Protein AF-A0A849DCX1-F1 (afdb_monomer_lite)

Structure (mmCIF, N/CA/C/O backbone):
data_AF-A0A849DCX1-F1
#
_entry.id   AF-A0A849DCX1-F1
#
loop_
_atom_site.group_PDB
_atom_site.id
_atom_site.type_symbol
_atom_site.label_atom_id
_atom_site.label_alt_id
_atom_site.label_comp_id
_atom_site.label_asym_id
_atom_site.label_entity_id
_atom_site.label_seq_id
_atom_site.pdbx_PDB_ins_code
_atom_site.Cartn_x
_atom_site.Cartn_y
_atom_site.Cartn_z
_atom_site.occupancy
_atom_site.B_iso_or_equiv
_atom_site.auth_seq_id
_atom_site.auth_comp_id
_atom_site.auth_asym_id
_atom_site.auth_atom_id
_atom_site.pdbx_PDB_model_num
ATOM 1 N N . MET A 1 1 ? 46.529 -12.031 -102.725 1.00 42.50 1 MET A N 1
ATOM 2 C CA . MET A 1 1 ? 47.794 -12.751 -103.000 1.00 42.50 1 MET A CA 1
ATOM 3 C C . MET A 1 1 ? 48.813 -11.755 -103.519 1.00 42.50 1 MET A C 1
ATOM 5 O O . MET A 1 1 ? 48.452 -10.955 -104.366 1.00 42.50 1 MET A O 1
ATOM 9 N N . GLY A 1 2 ? 50.055 -11.850 -103.032 1.00 35.75 2 GLY A N 1
ATOM 10 C CA . GLY A 1 2 ? 51.204 -11.058 -103.485 1.00 35.75 2 GLY A CA 1
ATOM 11 C C . GLY A 1 2 ? 51.490 -9.825 -102.624 1.00 35.75 2 GLY A C 1
ATOM 12 O O . GLY A 1 2 ? 50.627 -8.975 -102.525 1.00 35.75 2 GLY A O 1
ATOM 13 N N . LYS A 1 3 ? 52.656 -9.588 -102.022 1.00 42.09 3 LYS A N 1
ATOM 14 C CA . LYS A 1 3 ? 53.828 -10.370 -101.594 1.00 42.09 3 LYS A CA 1
ATOM 15 C C . LYS A 1 3 ? 54.777 -9.307 -100.981 1.00 42.09 3 LYS A C 1
ATOM 17 O O . LYS A 1 3 ? 54.761 -8.167 -101.425 1.00 42.09 3 LYS A O 1
ATOM 22 N N . ILE A 1 4 ? 55.646 -9.719 -100.055 1.00 47.00 4 ILE A N 1
ATOM 23 C CA . ILE A 1 4 ? 56.911 -9.041 -99.684 1.00 47.00 4 ILE A CA 1
ATOM 24 C C . ILE A 1 4 ? 56.818 -8.010 -98.543 1.00 47.00 4 ILE A C 1
ATOM 26 O O . ILE A 1 4 ? 57.024 -6.811 -98.673 1.00 47.00 4 ILE A O 1
ATOM 30 N N . THR A 1 5 ? 56.633 -8.568 -97.352 1.00 44.62 5 THR A N 1
ATOM 31 C CA . THR A 1 5 ? 57.413 -8.244 -96.153 1.00 44.62 5 THR A CA 1
ATOM 32 C C . THR A 1 5 ? 58.921 -8.189 -96.450 1.00 44.62 5 THR A C 1
ATOM 34 O O . THR A 1 5 ? 59.492 -9.217 -96.820 1.00 44.62 5 THR A O 1
ATOM 37 N N . LYS A 1 6 ? 59.549 -7.020 -96.267 1.00 45.22 6 LYS A N 1
ATOM 38 C CA . LYS A 1 6 ? 60.941 -6.769 -95.815 1.00 45.22 6 LYS A CA 1
ATOM 39 C C . LYS A 1 6 ? 61.380 -5.397 -96.324 1.00 45.22 6 LYS A C 1
ATOM 41 O O . LYS A 1 6 ? 61.813 -5.309 -97.459 1.00 45.22 6 LYS A O 1
ATOM 46 N N . LEU A 1 7 ? 61.299 -4.370 -95.480 1.00 40.62 7 LEU A N 1
ATOM 47 C CA . LEU A 1 7 ? 62.106 -3.141 -95.563 1.00 40.62 7 LEU A CA 1
ATOM 48 C C . LEU A 1 7 ? 62.035 -2.413 -94.201 1.00 40.62 7 LEU A C 1
ATOM 50 O O . LEU A 1 7 ? 61.656 -1.255 -94.101 1.00 40.62 7 LEU A O 1
ATOM 54 N N . ILE A 1 8 ? 62.350 -3.131 -93.117 1.00 46.28 8 ILE A N 1
ATOM 55 C CA . ILE A 1 8 ? 62.624 -2.530 -91.802 1.00 46.28 8 ILE A CA 1
ATOM 56 C C . ILE A 1 8 ? 64.071 -2.871 -91.478 1.00 46.28 8 ILE A C 1
ATOM 58 O O . ILE A 1 8 ? 64.377 -3.913 -90.899 1.00 46.28 8 ILE A O 1
ATOM 62 N N . SER A 1 9 ? 64.984 -2.039 -91.965 1.00 40.31 9 SER A N 1
ATOM 63 C CA . SER A 1 9 ? 66.385 -2.014 -91.548 1.00 40.31 9 SER A CA 1
ATOM 64 C C . SER A 1 9 ? 66.979 -0.661 -91.939 1.00 40.31 9 SER A C 1
ATOM 66 O O . SER A 1 9 ? 66.819 -0.263 -93.086 1.00 40.31 9 SER A O 1
ATOM 68 N N . ILE A 1 10 ? 67.736 -0.058 -91.014 1.00 42.84 10 ILE A N 1
ATOM 69 C CA . ILE A 1 10 ? 68.665 1.087 -91.165 1.00 42.84 10 ILE A CA 1
ATOM 70 C C . ILE A 1 10 ? 68.151 2.419 -90.586 1.00 42.84 10 ILE A C 1
ATOM 72 O O . ILE A 1 10 ? 67.610 3.264 -91.288 1.00 42.84 10 ILE A O 1
ATOM 76 N N . SER A 1 11 ? 68.348 2.563 -89.269 1.00 39.09 11 SER A N 1
ATOM 77 C CA . SER A 1 11 ? 69.019 3.690 -88.579 1.00 39.09 11 SER A CA 1
ATOM 78 C C . SER A 1 11 ? 68.909 3.412 -87.070 1.00 39.09 11 SER A C 1
ATOM 80 O O . SER A 1 11 ? 67.979 3.844 -86.404 1.00 39.09 11 SER A O 1
ATOM 82 N N . LEU A 1 12 ? 69.613 2.415 -86.528 1.00 37.78 12 LEU A N 1
ATOM 83 C CA . LEU A 1 12 ? 70.974 2.533 -85.985 1.00 37.78 12 LEU A CA 1
ATOM 84 C C . LEU A 1 12 ? 71.245 3.883 -85.291 1.00 37.78 12 LEU A C 1
ATOM 86 O O . LEU A 1 12 ? 71.619 4.854 -85.934 1.00 37.78 12 LEU A O 1
ATOM 90 N N . VAL A 1 13 ? 71.032 3.877 -83.971 1.00 48.91 13 VAL A N 1
ATOM 91 C CA . VAL A 1 13 ? 71.993 4.287 -82.929 1.00 48.91 13 VAL A CA 1
ATOM 92 C C . VAL A 1 13 ? 72.820 5.537 -83.240 1.00 48.91 13 VAL A C 1
ATOM 94 O O . VAL A 1 13 ? 73.796 5.454 -83.970 1.00 48.91 13 VAL A O 1
ATOM 97 N N . ILE A 1 14 ? 72.428 6.643 -82.601 1.00 47.88 14 ILE A N 1
ATOM 98 C CA . ILE A 1 14 ? 73.184 7.795 -82.058 1.00 47.88 14 ILE A CA 1
ATOM 99 C C . ILE A 1 14 ? 72.037 8.707 -81.577 1.00 47.88 14 ILE A C 1
ATOM 101 O O . ILE A 1 14 ? 71.302 9.237 -82.396 1.00 47.88 14 ILE A O 1
ATOM 105 N N . VAL A 1 15 ? 71.622 8.708 -80.307 1.00 46.06 15 VAL A N 1
ATOM 106 C CA . VAL A 1 15 ? 72.240 9.442 -79.195 1.00 46.06 15 VAL A CA 1
ATOM 107 C C . VAL A 1 15 ? 71.865 8.735 -77.878 1.00 46.06 15 VAL A C 1
ATOM 109 O O . VAL A 1 15 ? 70.791 8.947 -77.327 1.00 46.06 15 VAL A O 1
ATOM 112 N N . ILE A 1 16 ? 72.763 7.888 -77.364 1.00 52.06 16 ILE A N 1
ATOM 113 C CA . ILE A 1 16 ? 72.796 7.430 -75.955 1.00 52.06 16 ILE A CA 1
ATOM 114 C C . ILE A 1 16 ? 73.970 8.159 -75.271 1.00 52.06 16 ILE A C 1
ATOM 116 O O . ILE A 1 16 ? 74.847 7.578 -74.643 1.00 52.06 16 ILE A O 1
ATOM 120 N N . SER A 1 17 ? 74.068 9.474 -75.472 1.00 46.53 17 SER A N 1
ATOM 121 C CA . SER A 1 17 ? 75.116 10.313 -74.864 1.00 46.53 17 SER A CA 1
ATOM 122 C C . SER A 1 17 ? 74.589 11.701 -74.512 1.00 46.53 17 SER A C 1
ATOM 124 O O . SER A 1 17 ? 75.203 12.718 -74.809 1.00 46.53 17 SER A O 1
ATOM 126 N N . SER A 1 18 ? 73.436 11.723 -73.849 1.00 40.91 18 SER A N 1
ATOM 127 C CA . SER A 1 18 ? 72.975 12.854 -73.040 1.00 40.91 18 SER A CA 1
ATOM 128 C C . SER A 1 18 ? 72.537 12.351 -71.663 1.00 40.91 18 SER A C 1
ATOM 130 O O . SER A 1 18 ? 71.448 12.639 -71.181 1.00 40.91 18 SER A O 1
ATOM 132 N N . SER A 1 19 ? 73.386 11.538 -71.040 1.00 49.25 19 SER A N 1
ATOM 133 C CA . SER A 1 19 ? 73.346 11.230 -69.615 1.00 49.25 19 SER A CA 1
ATOM 134 C C . SER A 1 19 ? 74.148 12.291 -68.862 1.00 49.25 19 SER A C 1
ATOM 136 O O . SER A 1 19 ? 75.309 12.065 -68.535 1.00 49.25 19 SER A O 1
ATOM 138 N N . SER A 1 20 ? 73.531 13.454 -68.621 1.00 51.84 20 SER A N 1
ATOM 139 C CA . SER A 1 20 ? 73.960 14.412 -67.581 1.00 51.84 20 SER A CA 1
ATOM 140 C C . SER A 1 20 ? 73.043 15.638 -67.428 1.00 51.84 20 SER A C 1
ATOM 142 O O . SER A 1 20 ? 73.530 16.720 -67.128 1.00 51.84 20 SER A O 1
ATOM 144 N N . VAL A 1 21 ? 71.719 15.513 -67.577 1.00 50.28 21 VAL A N 1
ATOM 145 C CA . VAL A 1 21 ? 70.765 16.527 -67.077 1.00 50.28 21 VAL A CA 1
ATOM 146 C C . VAL A 1 21 ? 69.479 15.801 -66.659 1.00 50.28 21 VAL A C 1
ATOM 148 O O . VAL A 1 21 ? 69.012 14.956 -67.412 1.00 50.28 21 VAL A O 1
ATOM 151 N N . TYR A 1 22 ? 68.946 16.126 -65.474 1.00 47.50 22 TYR A N 1
ATOM 152 C CA . TYR A 1 22 ? 67.787 15.523 -64.776 1.00 47.50 22 TYR A CA 1
ATOM 153 C C . TYR A 1 22 ? 68.062 14.259 -63.940 1.00 47.50 22 TYR A C 1
ATOM 155 O O . TYR A 1 22 ? 67.531 13.190 -64.200 1.00 47.50 22 TYR A O 1
ATOM 163 N N . ALA A 1 23 ? 68.867 14.390 -62.881 1.00 48.47 23 ALA A N 1
ATOM 164 C CA . ALA A 1 23 ? 68.912 13.412 -61.779 1.00 48.47 23 ALA A CA 1
ATOM 165 C C . ALA A 1 23 ? 68.496 14.010 -60.415 1.00 48.47 23 ALA A C 1
ATOM 167 O O . ALA A 1 23 ? 68.349 13.274 -59.445 1.00 48.47 23 ALA A O 1
ATOM 168 N N . ALA A 1 24 ? 68.306 15.333 -60.325 1.00 50.34 24 ALA A N 1
ATOM 169 C CA . ALA A 1 24 ? 67.996 16.021 -59.068 1.00 50.34 24 ALA A CA 1
ATOM 170 C C . ALA A 1 24 ? 66.483 16.199 -58.809 1.00 50.34 24 ALA A C 1
ATOM 172 O O . ALA A 1 24 ? 66.078 16.162 -57.655 1.00 50.34 24 ALA A O 1
ATOM 173 N N . ASP A 1 25 ? 65.659 16.331 -59.856 1.00 55.19 25 ASP A N 1
ATOM 174 C CA . ASP A 1 25 ? 64.206 16.593 -59.752 1.00 55.19 25 ASP A CA 1
ATOM 175 C C . ASP A 1 25 ? 63.384 15.296 -59.548 1.00 55.19 25 ASP A C 1
ATOM 177 O O . ASP A 1 25 ? 62.479 15.223 -58.717 1.00 55.19 25 ASP A O 1
ATOM 181 N N . ASP A 1 26 ? 63.788 14.203 -60.208 1.00 61.38 26 ASP A N 1
ATOM 182 C CA . ASP A 1 26 ? 63.139 12.887 -60.089 1.00 61.38 26 ASP A CA 1
ATOM 183 C C . ASP A 1 26 ? 63.252 12.290 -58.678 1.00 61.38 26 ASP A C 1
ATOM 185 O O . ASP A 1 26 ? 62.332 11.623 -58.211 1.00 61.38 26 ASP A O 1
ATOM 189 N N . SER A 1 27 ? 64.355 12.524 -57.961 1.00 71.06 27 SER A N 1
ATOM 190 C CA . SER A 1 27 ? 64.544 11.957 -56.618 1.00 71.06 27 SER A CA 1
ATOM 191 C C . SER A 1 27 ? 63.581 12.562 -55.593 1.00 71.06 27 SER A C 1
ATOM 193 O O . SER A 1 27 ? 63.078 11.846 -54.726 1.00 71.06 27 SER A O 1
ATOM 195 N N . GLU A 1 28 ? 63.328 13.869 -55.670 1.00 75.75 28 GLU A N 1
ATOM 196 C CA . GLU A 1 28 ? 62.408 14.568 -54.767 1.00 75.75 28 GLU A CA 1
ATOM 197 C C . GLU A 1 28 ? 60.950 14.211 -55.100 1.00 75.75 28 GLU A C 1
ATOM 199 O O . GLU A 1 28 ? 60.162 13.883 -54.206 1.00 75.75 28 GLU A O 1
ATOM 204 N N . MET A 1 29 ? 60.615 14.131 -56.393 1.00 75.94 29 MET A N 1
ATOM 205 C CA . MET A 1 29 ? 59.311 13.655 -56.858 1.00 75.94 29 MET A CA 1
ATOM 206 C C . MET A 1 29 ? 59.047 12.198 -56.440 1.00 75.94 29 MET A C 1
ATOM 208 O O . MET A 1 29 ? 57.987 11.907 -55.881 1.00 75.94 29 MET A O 1
ATOM 212 N N . ILE A 1 30 ? 60.009 11.286 -56.613 1.00 81.44 30 ILE A N 1
ATOM 213 C CA . ILE A 1 30 ? 59.894 9.883 -56.180 1.00 81.44 30 ILE A CA 1
ATOM 214 C C . ILE A 1 30 ? 59.701 9.789 -54.661 1.00 81.44 30 ILE A C 1
ATOM 216 O O . ILE A 1 30 ? 58.824 9.049 -54.207 1.00 81.44 30 ILE A O 1
ATOM 220 N N . GLN A 1 31 ? 60.444 10.563 -53.861 1.00 82.88 31 GLN A N 1
ATOM 221 C CA . GLN A 1 31 ? 60.240 10.605 -52.408 1.00 82.88 31 GLN A CA 1
ATOM 222 C C . GLN A 1 31 ? 58.845 11.115 -52.027 1.00 82.88 31 GLN A C 1
ATOM 224 O O . GLN A 1 31 ? 58.209 10.541 -51.141 1.00 82.88 31 GLN A O 1
ATOM 229 N N . SER A 1 32 ? 58.336 12.144 -52.709 1.00 82.69 32 SER A N 1
ATOM 230 C CA . SER A 1 32 ? 56.988 12.670 -52.461 1.00 82.69 32 SER A CA 1
ATOM 231 C C . SER A 1 32 ? 55.892 11.645 -52.784 1.00 82.69 32 SER A C 1
ATOM 233 O O . SER A 1 32 ? 54.951 11.490 -52.008 1.00 82.69 32 SER A O 1
ATOM 235 N N . ILE A 1 33 ? 56.052 10.868 -53.862 1.00 85.56 33 ILE A N 1
ATOM 236 C CA . ILE A 1 33 ? 55.134 9.785 -54.243 1.00 85.56 33 ILE A CA 1
ATOM 237 C C . ILE A 1 33 ? 55.198 8.639 -53.229 1.00 85.56 33 ILE A C 1
ATOM 239 O O . ILE A 1 33 ? 54.160 8.107 -52.836 1.00 85.56 33 ILE A O 1
ATOM 243 N N . MET A 1 34 ? 56.397 8.264 -52.769 1.00 84.94 34 MET A N 1
ATOM 244 C CA . MET A 1 34 ? 56.555 7.243 -51.728 1.00 84.94 34 MET A CA 1
ATOM 245 C C . MET A 1 34 ? 55.908 7.677 -50.410 1.00 84.94 34 MET A C 1
ATOM 247 O O . MET A 1 34 ? 55.228 6.870 -49.778 1.00 84.94 34 MET A O 1
ATOM 251 N N . LYS A 1 35 ? 56.066 8.949 -50.029 1.00 91.19 35 LYS A N 1
ATOM 252 C CA . LYS A 1 35 ? 55.417 9.521 -48.848 1.00 91.19 35 LYS A CA 1
ATOM 253 C C . LYS A 1 35 ? 53.899 9.541 -48.995 1.00 91.19 35 LYS A C 1
ATOM 255 O O . LYS A 1 35 ? 53.214 9.038 -48.118 1.00 91.19 35 LYS A O 1
ATOM 260 N N . LEU A 1 36 ? 53.375 10.015 -50.126 1.00 89.31 36 LEU A N 1
ATOM 261 C CA . LEU A 1 36 ? 51.934 10.033 -50.380 1.00 89.31 36 LEU A CA 1
ATOM 262 C C . LEU A 1 36 ? 51.343 8.616 -50.366 1.00 89.31 36 LEU A C 1
ATOM 264 O O . LEU A 1 36 ? 50.260 8.409 -49.835 1.00 89.31 36 LEU A O 1
ATOM 268 N N . ARG A 1 37 ? 52.063 7.618 -50.895 1.00 90.56 37 ARG A N 1
ATOM 269 C CA . ARG A 1 37 ? 51.644 6.212 -50.824 1.00 90.56 37 ARG A CA 1
ATOM 270 C C . ARG A 1 37 ? 51.625 5.692 -49.388 1.00 90.56 37 ARG A C 1
ATOM 272 O O . ARG A 1 37 ? 50.681 5.002 -49.025 1.00 90.56 37 ARG A O 1
ATOM 279 N N . ALA A 1 38 ? 52.636 6.023 -48.586 1.00 92.31 38 ALA A N 1
ATOM 280 C CA . ALA A 1 38 ? 52.672 5.663 -47.170 1.00 92.31 38 ALA A CA 1
ATOM 281 C C . ALA A 1 38 ? 51.544 6.347 -46.375 1.00 92.31 38 ALA A C 1
ATOM 283 O O . ALA A 1 38 ? 50.893 5.698 -45.559 1.00 92.31 38 ALA A O 1
ATOM 284 N N . ASP A 1 39 ? 51.262 7.620 -46.659 1.00 92.00 39 ASP A N 1
ATOM 285 C CA . ASP A 1 39 ? 50.172 8.379 -46.040 1.00 92.00 39 ASP A CA 1
ATOM 286 C C . ASP A 1 39 ? 48.803 7.797 -46.426 1.00 92.00 39 ASP A C 1
ATOM 288 O O . ASP A 1 39 ? 47.935 7.636 -45.571 1.00 92.00 39 ASP A O 1
ATOM 292 N N . VAL A 1 40 ? 48.618 7.413 -47.693 1.00 94.12 40 VAL A N 1
ATOM 293 C CA . VAL A 1 40 ? 47.402 6.745 -48.178 1.00 94.12 40 VAL A CA 1
ATOM 294 C C . VAL A 1 40 ? 47.224 5.370 -47.531 1.00 94.12 40 VAL A C 1
ATOM 296 O O . VAL A 1 40 ? 46.125 5.061 -47.080 1.00 94.12 40 VAL A O 1
ATOM 299 N N . GLU A 1 41 ? 48.280 4.563 -47.430 1.00 91.88 41 GLU A N 1
ATOM 300 C CA . GLU A 1 41 ? 48.231 3.257 -46.756 1.00 91.88 41 GLU A CA 1
ATOM 301 C C . GLU A 1 41 ? 47.875 3.410 -45.267 1.00 91.88 41 GLU A C 1
ATOM 303 O O . GLU A 1 41 ? 47.022 2.695 -44.743 1.00 91.88 41 GLU A O 1
ATOM 308 N N . SER A 1 42 ? 48.468 4.402 -44.597 1.00 94.06 42 SER A N 1
ATOM 309 C CA . SER A 1 42 ? 48.149 4.749 -43.208 1.00 94.06 42 SER A CA 1
ATOM 310 C C . SER A 1 42 ? 46.690 5.184 -43.049 1.00 94.06 42 SER A C 1
ATOM 312 O O . SER A 1 42 ? 46.004 4.724 -42.136 1.00 94.06 42 SER A O 1
ATOM 314 N N . LEU A 1 43 ? 46.184 6.022 -43.959 1.00 93.50 43 LEU A N 1
ATOM 315 C CA . LEU A 1 43 ? 44.781 6.439 -43.984 1.00 93.50 43 LEU A CA 1
ATOM 316 C C . LEU A 1 43 ? 43.837 5.250 -44.204 1.00 93.50 43 LEU A C 1
ATOM 318 O O . LEU A 1 43 ? 42.820 5.162 -43.522 1.00 93.50 43 LEU A O 1
ATOM 322 N N . TYR A 1 44 ? 44.168 4.316 -45.100 1.00 93.62 44 TYR A N 1
ATOM 323 C CA . TYR A 1 44 ? 43.373 3.100 -45.299 1.00 93.62 44 TYR A CA 1
ATOM 324 C C . TYR A 1 44 ? 43.343 2.220 -44.049 1.00 93.62 44 TYR A C 1
ATOM 326 O O . TYR A 1 44 ? 42.267 1.766 -43.664 1.00 93.62 44 TYR A O 1
ATOM 334 N N . SER A 1 45 ? 44.486 2.044 -43.381 1.00 95.06 45 SER A N 1
ATOM 335 C CA . SER A 1 45 ? 44.567 1.311 -42.113 1.00 95.06 45 SER A CA 1
ATOM 336 C C . SER A 1 45 ? 43.690 1.955 -41.031 1.00 95.06 45 SER A C 1
ATOM 338 O O . SER A 1 45 ? 42.883 1.282 -40.394 1.00 95.06 45 SER A O 1
ATOM 340 N N . GLN A 1 46 ? 43.758 3.283 -40.885 1.00 94.00 46 GLN A N 1
ATOM 341 C CA . GLN A 1 46 ? 42.921 4.027 -39.935 1.00 94.00 46 GLN A CA 1
ATOM 342 C C . GLN A 1 46 ? 41.428 3.939 -40.268 1.00 94.00 46 GLN A C 1
ATOM 344 O O . GLN A 1 46 ? 40.592 3.893 -39.367 1.00 94.00 46 GLN A O 1
ATOM 349 N N . ILE A 1 47 ? 41.060 3.939 -41.552 1.00 94.69 47 ILE A N 1
ATOM 350 C CA . ILE A 1 47 ? 39.665 3.762 -41.973 1.00 94.69 47 ILE A CA 1
ATOM 351 C C . ILE A 1 47 ? 39.166 2.370 -41.582 1.00 94.69 47 ILE A C 1
ATOM 353 O O . ILE A 1 47 ? 38.047 2.258 -41.079 1.00 94.69 47 ILE A O 1
ATOM 357 N N . ASP A 1 48 ? 39.972 1.330 -41.792 1.00 94.94 48 ASP A N 1
ATOM 358 C CA . ASP A 1 48 ? 39.588 -0.043 -41.462 1.00 94.94 48 ASP A CA 1
ATOM 359 C C . ASP A 1 48 ? 39.461 -0.242 -39.944 1.00 94.94 48 ASP A C 1
ATOM 361 O O . ASP A 1 48 ? 38.436 -0.731 -39.467 1.00 94.94 48 ASP A O 1
ATOM 365 N N . GLU A 1 49 ? 40.414 0.282 -39.167 1.00 96.06 49 GLU A N 1
ATOM 366 C CA . GLU A 1 49 ? 40.357 0.272 -37.702 1.00 96.06 49 GLU A CA 1
ATOM 367 C C . GLU A 1 49 ? 39.122 1.019 -37.172 1.00 96.06 49 GLU A C 1
ATOM 369 O O . GLU A 1 49 ? 38.378 0.506 -36.332 1.00 96.06 49 GLU A O 1
ATOM 374 N N . ASN A 1 50 ? 38.836 2.215 -37.695 1.00 96.25 50 ASN A N 1
ATOM 375 C CA . ASN A 1 50 ? 37.649 2.975 -37.304 1.00 96.25 50 ASN A CA 1
ATOM 376 C C . ASN A 1 50 ? 36.354 2.250 -37.677 1.00 96.25 50 ASN A C 1
ATOM 378 O O . ASN A 1 50 ? 35.400 2.244 -36.898 1.00 96.25 50 ASN A O 1
ATOM 382 N N . LYS A 1 51 ? 36.308 1.611 -38.847 1.00 96.31 51 LYS A N 1
ATOM 383 C CA . LYS A 1 51 ? 35.155 0.823 -39.287 1.00 96.31 51 LYS A CA 1
ATOM 384 C C . LYS A 1 51 ? 34.896 -0.356 -38.351 1.00 96.31 51 LYS A C 1
ATOM 386 O O . LYS A 1 51 ? 33.743 -0.582 -37.973 1.00 96.31 51 LYS A O 1
ATOM 391 N N . ASP A 1 52 ? 35.938 -1.067 -37.937 1.00 96.00 52 ASP A N 1
ATOM 392 C CA . ASP A 1 52 ? 35.824 -2.169 -36.982 1.00 96.00 52 ASP A CA 1
ATOM 393 C C . ASP A 1 52 ? 35.437 -1.686 -35.579 1.00 96.00 52 ASP A C 1
ATOM 395 O O . ASP A 1 52 ? 34.583 -2.299 -34.920 1.00 96.00 52 ASP A O 1
ATOM 399 N N . ASN A 1 53 ? 35.955 -0.532 -35.154 1.00 96.62 53 ASN A N 1
ATOM 400 C CA . ASN A 1 53 ? 35.551 0.124 -33.913 1.00 96.62 53 ASN A CA 1
ATOM 401 C C . ASN A 1 53 ? 34.064 0.508 -33.933 1.00 96.62 53 ASN A C 1
ATOM 403 O O . ASN A 1 53 ? 33.331 0.169 -33.000 1.00 96.62 53 ASN A O 1
ATOM 407 N N . TYR A 1 54 ? 33.575 1.141 -35.004 1.00 96.88 54 TYR A N 1
ATOM 408 C CA . TYR A 1 54 ? 32.157 1.490 -35.143 1.00 96.88 54 TYR A CA 1
ATOM 409 C C . TYR A 1 54 ? 31.258 0.259 -35.204 1.00 96.88 54 TYR A C 1
ATOM 411 O O . TYR A 1 54 ? 30.205 0.232 -34.567 1.00 96.88 54 TYR A O 1
ATOM 419 N N . LYS A 1 55 ? 31.672 -0.793 -35.915 1.00 96.94 55 LYS A N 1
ATOM 420 C CA . LYS A 1 55 ? 30.936 -2.061 -35.963 1.00 96.94 55 LYS A CA 1
ATOM 421 C C . LYS A 1 55 ? 30.814 -2.688 -34.573 1.00 96.94 55 LYS A C 1
ATOM 423 O O . LYS A 1 55 ? 29.742 -3.175 -34.207 1.00 96.94 55 LYS A O 1
ATOM 428 N N . SER A 1 56 ? 31.886 -2.639 -33.786 1.00 96.75 56 SER A N 1
ATOM 429 C CA . SER A 1 56 ? 31.908 -3.140 -32.408 1.00 96.75 56 SER A CA 1
ATOM 430 C C . SER A 1 56 ? 31.013 -2.311 -31.483 1.00 96.75 56 SER A C 1
ATOM 432 O O . SER A 1 56 ? 30.220 -2.878 -30.727 1.00 96.75 56 SER A O 1
ATOM 434 N N . GLN A 1 57 ? 31.060 -0.980 -31.592 1.00 97.25 57 GLN A N 1
ATOM 435 C CA . GLN A 1 57 ? 30.175 -0.076 -30.849 1.00 97.25 57 GLN A CA 1
ATOM 436 C C . GLN A 1 57 ? 28.705 -0.303 -31.206 1.00 97.25 57 GLN A C 1
ATOM 438 O O . GLN A 1 57 ? 27.872 -0.448 -30.316 1.00 97.25 57 GLN A O 1
ATOM 443 N N . MET A 1 58 ? 28.380 -0.421 -32.494 1.00 96.69 58 MET A N 1
ATOM 444 C CA . MET A 1 58 ? 27.008 -0.650 -32.946 1.00 96.69 58 MET A CA 1
ATOM 445 C C . MET A 1 58 ? 26.456 -1.987 -32.442 1.00 96.69 58 MET A C 1
ATOM 447 O O . MET A 1 58 ? 25.307 -2.052 -32.011 1.00 96.69 58 MET A O 1
ATOM 451 N N . LYS A 1 59 ? 27.283 -3.040 -32.406 1.00 97.50 59 LYS A N 1
ATOM 452 C CA . LYS A 1 59 ? 26.910 -4.319 -31.785 1.00 97.50 59 LYS A CA 1
ATOM 453 C C . LYS A 1 59 ? 26.636 -4.165 -30.285 1.00 97.50 59 LYS A C 1
ATOM 455 O O . LYS A 1 59 ? 25.668 -4.734 -29.790 1.00 97.50 59 LYS A O 1
ATOM 460 N N . SER A 1 60 ? 27.459 -3.394 -29.572 1.00 97.69 60 SER A N 1
ATOM 461 C CA . SER A 1 60 ? 27.247 -3.101 -28.149 1.00 97.69 60 SER A CA 1
ATOM 462 C C . SER A 1 60 ? 25.940 -2.340 -27.911 1.00 97.69 60 SER A C 1
ATOM 464 O O . SER A 1 60 ? 25.150 -2.737 -27.057 1.00 97.69 60 SER A O 1
ATOM 466 N N . TYR A 1 61 ? 25.657 -1.300 -28.702 1.00 97.94 61 TYR A N 1
ATOM 467 C CA . TYR A 1 61 ? 24.404 -0.553 -28.594 1.00 97.94 61 TYR A CA 1
ATOM 468 C C . TYR A 1 61 ? 23.183 -1.410 -28.916 1.00 97.94 61 TYR A C 1
ATOM 470 O O . TYR A 1 61 ? 22.196 -1.334 -28.196 1.00 97.94 61 TYR A O 1
ATOM 478 N N . ALA A 1 62 ? 23.251 -2.275 -29.931 1.00 97.31 62 ALA A N 1
ATOM 479 C CA . ALA A 1 62 ? 22.160 -3.198 -30.241 1.00 97.31 62 ALA A CA 1
ATOM 480 C C . ALA A 1 62 ? 21.851 -4.147 -29.067 1.00 97.31 62 ALA A C 1
ATOM 482 O O . ALA A 1 62 ? 20.685 -4.387 -28.757 1.00 97.31 62 ALA A O 1
ATOM 483 N N . LEU A 1 63 ? 22.885 -4.642 -28.375 1.00 97.50 63 LEU A N 1
ATOM 484 C CA . LEU A 1 63 ? 22.711 -5.457 -27.169 1.00 97.50 63 LEU A CA 1
ATOM 485 C C . LEU A 1 63 ? 22.092 -4.651 -26.020 1.00 97.50 63 LEU A C 1
ATOM 487 O O . LEU A 1 63 ? 21.166 -5.135 -25.378 1.00 97.50 63 LEU A O 1
ATOM 491 N N . GLN A 1 64 ? 22.562 -3.422 -25.789 1.00 98.06 64 GLN A N 1
ATOM 492 C CA . GLN A 1 64 ? 22.003 -2.539 -24.758 1.00 98.06 64 GLN A CA 1
ATOM 493 C C . GLN A 1 64 ? 20.538 -2.186 -25.033 1.00 98.06 64 GLN A C 1
ATOM 495 O O . GLN A 1 64 ? 19.729 -2.185 -24.113 1.00 98.06 64 GLN A O 1
ATOM 500 N N . ILE A 1 65 ? 20.178 -1.918 -26.291 1.00 97.81 65 ILE A N 1
ATOM 501 C CA . ILE A 1 65 ? 18.792 -1.659 -26.698 1.00 97.81 65 ILE A CA 1
ATOM 502 C C . ILE A 1 65 ? 17.921 -2.881 -26.399 1.00 97.81 65 ILE A C 1
ATOM 504 O O . ILE A 1 65 ? 16.896 -2.742 -25.741 1.00 97.81 65 ILE A O 1
ATOM 508 N N . SER A 1 66 ? 18.356 -4.078 -26.800 1.00 97.62 66 SER A N 1
ATOM 509 C CA . SER A 1 66 ? 17.600 -5.314 -26.563 1.00 97.62 66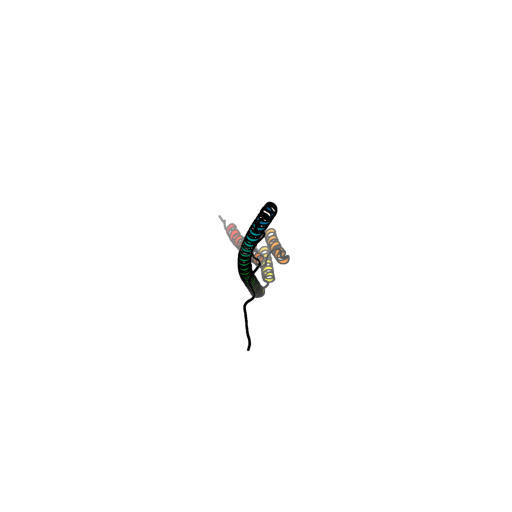 SER A CA 1
ATOM 510 C C . SER A 1 66 ? 17.416 -5.629 -25.071 1.00 97.62 66 SER A C 1
ATOM 512 O O . SER A 1 66 ? 16.337 -6.062 -24.649 1.00 97.62 66 SER A O 1
ATOM 514 N N . ASP A 1 67 ? 18.446 -5.389 -24.256 1.00 97.12 67 ASP A N 1
ATOM 515 C CA . ASP A 1 67 ? 18.348 -5.553 -22.805 1.00 97.12 67 ASP A CA 1
ATOM 516 C C . ASP A 1 67 ? 17.376 -4.532 -22.196 1.00 9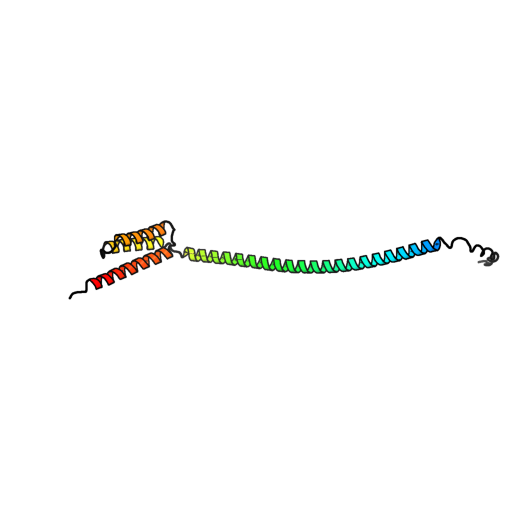7.12 67 ASP A C 1
ATOM 518 O O . ASP A 1 67 ? 16.469 -4.909 -21.451 1.00 97.12 67 ASP A O 1
ATOM 522 N N . ASN A 1 68 ? 17.478 -3.260 -22.591 1.00 97.94 68 ASN A N 1
ATOM 523 C CA . ASN A 1 68 ? 16.570 -2.206 -22.139 1.00 97.94 68 ASN A CA 1
ATOM 524 C C . ASN A 1 68 ? 15.110 -2.488 -22.526 1.00 97.94 68 ASN A C 1
ATOM 526 O O . ASN A 1 68 ? 14.227 -2.355 -21.682 1.00 97.94 68 ASN A O 1
ATOM 530 N N . GLU A 1 69 ? 14.836 -2.933 -23.755 1.00 97.69 69 GLU A N 1
ATOM 531 C CA . GLU A 1 69 ? 13.491 -3.347 -24.185 1.00 97.69 69 GLU A CA 1
ATOM 532 C C . GLU A 1 69 ? 12.944 -4.483 -23.308 1.00 97.69 69 GLU A C 1
ATOM 534 O O . GLU A 1 69 ? 11.789 -4.461 -22.876 1.00 97.69 69 GLU A O 1
ATOM 539 N N . THR A 1 70 ? 13.789 -5.460 -22.973 1.00 97.88 70 THR A N 1
ATOM 540 C CA . THR A 1 70 ? 13.413 -6.558 -22.075 1.00 97.88 70 THR A CA 1
ATOM 541 C C . THR A 1 70 ? 13.101 -6.050 -20.665 1.00 97.88 70 THR A C 1
ATOM 543 O O . THR A 1 70 ? 12.134 -6.502 -20.043 1.00 97.88 70 THR A O 1
ATOM 546 N N . GLN A 1 71 ? 13.891 -5.106 -20.149 1.00 97.19 71 GLN A N 1
ATOM 547 C CA . GLN A 1 71 ? 13.654 -4.488 -18.844 1.00 97.19 71 GLN A CA 1
ATOM 548 C C . GLN A 1 71 ? 12.348 -3.684 -18.819 1.00 97.19 71 G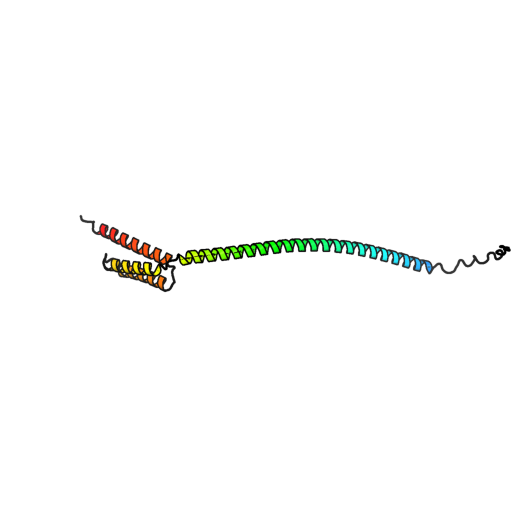LN A C 1
ATOM 550 O O . GLN A 1 71 ? 11.569 -3.843 -17.877 1.00 97.19 71 GLN A O 1
ATOM 555 N N . ILE A 1 72 ? 12.069 -2.896 -19.862 1.00 97.94 72 ILE A N 1
ATOM 556 C CA . ILE A 1 72 ? 10.817 -2.139 -20.009 1.00 97.94 72 ILE A CA 1
ATOM 557 C C . ILE A 1 72 ? 9.619 -3.093 -19.967 1.00 97.94 72 ILE A C 1
ATOM 559 O O . ILE A 1 72 ? 8.738 -2.929 -19.125 1.00 97.94 72 ILE A O 1
ATOM 563 N N . ASN A 1 73 ? 9.632 -4.164 -20.766 1.00 97.00 73 ASN A N 1
ATOM 564 C CA . ASN A 1 73 ? 8.541 -5.146 -20.800 1.00 97.00 73 ASN A CA 1
ATOM 565 C C . ASN A 1 73 ? 8.273 -5.792 -19.425 1.00 97.00 73 ASN A C 1
ATOM 567 O O . ASN A 1 73 ? 7.123 -6.039 -19.037 1.00 97.00 73 ASN A O 1
ATOM 571 N N . ARG A 1 74 ? 9.332 -6.064 -18.648 1.00 97.19 74 ARG A N 1
ATOM 572 C CA . ARG A 1 74 ? 9.206 -6.583 -17.274 1.00 97.19 74 ARG A CA 1
ATOM 573 C C . ARG A 1 74 ? 8.569 -5.559 -16.339 1.00 97.19 74 ARG A C 1
ATOM 575 O O . ARG A 1 74 ? 7.695 -5.922 -15.550 1.00 97.19 74 ARG A O 1
ATOM 582 N N . GLN A 1 75 ? 8.991 -4.300 -16.424 1.00 97.38 75 GLN A N 1
ATOM 583 C CA . GLN A 1 75 ? 8.437 -3.219 -15.611 1.00 97.38 75 GLN A CA 1
ATOM 584 C C . GLN A 1 75 ? 6.963 -2.969 -15.943 1.00 97.38 75 GLN A C 1
ATOM 586 O O . GLN A 1 75 ? 6.145 -2.916 -15.028 1.00 97.38 75 GLN A O 1
ATOM 591 N N . GLU A 1 76 ? 6.592 -2.926 -17.223 1.00 97.69 76 GLU A N 1
ATOM 592 C CA . GLU A 1 76 ? 5.195 -2.796 -17.656 1.00 97.69 76 GLU A CA 1
ATOM 593 C C . GLU A 1 76 ? 4.317 -3.930 -17.115 1.00 97.69 76 GLU A C 1
ATOM 595 O O . GLU A 1 76 ? 3.223 -3.696 -16.591 1.00 97.69 76 GLU A O 1
ATOM 600 N N . THR A 1 77 ? 4.818 -5.168 -17.164 1.00 97.56 77 THR A N 1
ATOM 601 C CA . THR A 1 77 ? 4.119 -6.329 -16.594 1.00 97.56 77 THR A CA 1
ATOM 602 C C . THR A 1 77 ? 3.930 -6.183 -15.080 1.00 97.56 77 THR A C 1
ATOM 604 O O . THR A 1 77 ? 2.847 -6.465 -14.561 1.00 97.56 77 THR A O 1
ATOM 607 N N . SER A 1 78 ? 4.953 -5.703 -14.368 1.00 95.88 78 SER A N 1
ATOM 608 C CA . SER A 1 78 ? 4.897 -5.447 -12.923 1.00 95.88 78 SER A CA 1
ATOM 609 C C . SER A 1 78 ? 3.874 -4.364 -12.562 1.00 95.88 78 SER A C 1
ATOM 611 O O . SER A 1 78 ? 3.065 -4.546 -11.647 1.00 95.88 78 SER A O 1
ATOM 613 N N . VAL A 1 79 ? 3.844 -3.265 -13.323 1.00 97.75 79 VAL A N 1
ATOM 614 C CA . VAL A 1 79 ? 2.853 -2.189 -13.164 1.00 97.75 79 VAL A CA 1
ATOM 615 C C . VAL A 1 79 ? 1.443 -2.736 -13.368 1.00 97.75 79 VAL A C 1
ATOM 617 O O . VAL A 1 79 ? 0.572 -2.527 -12.524 1.00 97.75 79 VAL A O 1
ATOM 620 N N . LYS A 1 80 ? 1.220 -3.514 -14.433 1.00 97.38 80 LYS A N 1
ATOM 621 C CA . LYS A 1 80 ? -0.082 -4.133 -14.709 1.00 97.38 80 LYS A CA 1
ATOM 622 C C . LYS A 1 80 ? -0.536 -5.054 -13.575 1.00 97.38 80 LYS A C 1
ATOM 624 O O . LYS A 1 80 ? -1.697 -4.996 -13.172 1.00 97.38 80 LYS A O 1
ATOM 629 N N . LEU A 1 81 ? 0.362 -5.883 -13.041 1.00 96.75 81 LEU A N 1
ATOM 630 C CA . LEU A 1 81 ? 0.060 -6.762 -11.909 1.00 96.75 81 LEU A CA 1
ATOM 631 C C . LEU A 1 81 ? -0.268 -5.959 -10.642 1.00 96.75 81 LEU A C 1
ATOM 633 O O . LEU A 1 81 ? -1.224 -6.279 -9.937 1.00 96.75 81 LEU A O 1
ATOM 637 N N . THR A 1 82 ? 0.486 -4.892 -10.378 1.00 95.12 82 THR A N 1
ATOM 638 C CA . THR A 1 82 ? 0.250 -3.992 -9.242 1.00 95.12 82 THR A CA 1
ATOM 639 C C . THR A 1 82 ? -1.125 -3.336 -9.340 1.00 95.12 82 THR A C 1
ATOM 641 O O . THR A 1 82 ? -1.899 -3.402 -8.388 1.00 95.12 82 THR A O 1
ATOM 644 N N . GLN A 1 83 ? -1.488 -2.809 -10.512 1.00 96.06 83 GLN A N 1
ATOM 645 C CA . GLN A 1 83 ? -2.808 -2.225 -10.758 1.00 96.06 83 GLN A CA 1
ATOM 646 C C . GLN A 1 83 ? -3.937 -3.246 -10.547 1.00 96.06 83 GLN A C 1
ATOM 64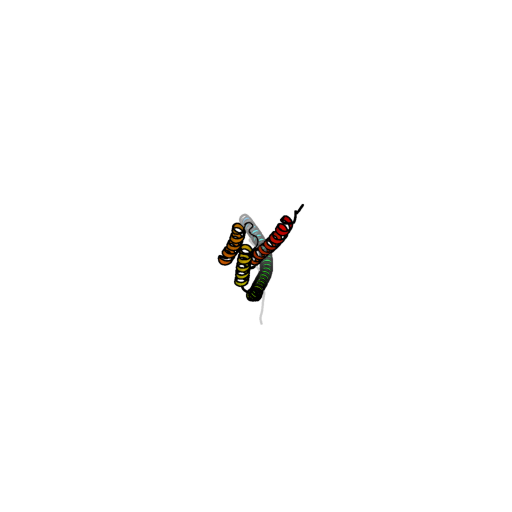8 O O . GLN A 1 83 ? -4.961 -2.937 -9.940 1.00 96.06 83 GLN A O 1
ATOM 653 N N . GLN A 1 84 ? -3.749 -4.489 -11.005 1.00 96.75 84 GLN A N 1
ATOM 654 C CA . GLN A 1 84 ? -4.712 -5.567 -10.767 1.00 96.75 84 GLN A CA 1
ATOM 655 C C . GLN A 1 84 ? -4.858 -5.905 -9.281 1.00 96.75 84 GLN A C 1
ATOM 657 O O . GLN A 1 84 ? -5.961 -6.220 -8.835 1.00 96.75 84 GLN A O 1
ATOM 662 N N . ASN A 1 85 ? -3.768 -5.859 -8.514 1.00 93.44 85 ASN A N 1
ATOM 663 C CA . ASN A 1 85 ? -3.800 -6.097 -7.075 1.00 93.44 85 ASN A CA 1
ATOM 664 C C . ASN A 1 85 ? -4.501 -4.959 -6.328 1.00 93.44 85 ASN A C 1
ATOM 666 O O . ASN A 1 85 ? -5.303 -5.254 -5.446 1.00 93.44 85 ASN A O 1
ATOM 670 N N . ILE A 1 86 ? -4.277 -3.701 -6.725 1.00 94.56 86 ILE A N 1
ATOM 671 C CA . ILE A 1 86 ? -5.019 -2.540 -6.208 1.00 94.56 86 ILE A CA 1
ATOM 672 C C . ILE A 1 86 ? -6.517 -2.732 -6.461 1.00 94.56 86 ILE A C 1
ATOM 674 O O . ILE A 1 86 ? -7.288 -2.780 -5.510 1.00 94.56 86 ILE A O 1
ATOM 678 N N . ALA A 1 87 ? -6.923 -3.007 -7.703 1.00 94.94 87 ALA A N 1
ATOM 679 C CA . ALA A 1 87 ? -8.333 -3.213 -8.045 1.00 94.94 87 ALA A CA 1
ATOM 680 C C . ALA A 1 87 ? -8.974 -4.431 -7.344 1.00 94.94 87 ALA A C 1
ATOM 682 O O . ALA A 1 87 ? -10.193 -4.510 -7.191 1.00 94.94 87 ALA A O 1
ATOM 683 N N . LYS A 1 88 ? -8.184 -5.444 -6.963 1.00 93.62 88 LYS A N 1
ATOM 684 C CA . LYS A 1 88 ? -8.659 -6.563 -6.128 1.00 93.62 88 LYS A CA 1
ATOM 685 C C . LYS A 1 88 ? -8.802 -6.149 -4.665 1.00 93.62 88 LYS A C 1
ATOM 687 O O . LYS A 1 88 ? -9.745 -6.587 -4.019 1.00 93.62 88 LYS A O 1
ATOM 692 N N . ALA A 1 89 ? -7.867 -5.360 -4.143 1.00 85.50 89 ALA A N 1
ATOM 693 C CA . ALA A 1 89 ? -7.920 -4.847 -2.779 1.00 85.50 89 ALA A CA 1
ATOM 694 C C . ALA A 1 89 ? -9.095 -3.879 -2.597 1.00 85.50 89 ALA A C 1
ATOM 696 O O . ALA A 1 89 ? -9.826 -4.016 -1.626 1.00 85.50 89 ALA A O 1
ATOM 697 N N . GLU A 1 90 ? -9.329 -2.985 -3.557 1.00 82.31 90 GLU A N 1
ATOM 698 C CA . GLU A 1 90 ? -10.487 -2.083 -3.585 1.00 82.31 90 GLU A CA 1
ATOM 699 C C . GLU A 1 90 ? -11.801 -2.863 -3.592 1.00 82.31 90 GLU A C 1
ATOM 701 O O . GLU A 1 90 ? -12.641 -2.634 -2.734 1.00 82.31 90 GLU A O 1
ATOM 706 N N . ARG A 1 91 ? -11.948 -3.872 -4.461 1.00 85.50 91 ARG A N 1
ATOM 707 C CA . ARG A 1 91 ? -13.143 -4.736 -4.452 1.00 85.50 91 ARG A CA 1
ATOM 708 C C . ARG A 1 91 ? -13.341 -5.468 -3.130 1.00 85.50 91 ARG A C 1
ATOM 710 O O . ARG A 1 91 ? -14.456 -5.532 -2.636 1.00 85.50 91 ARG A O 1
ATOM 717 N N . LYS A 1 92 ? -12.267 -5.983 -2.524 1.00 79.75 92 LYS A N 1
ATOM 718 C CA . LYS A 1 92 ? -12.346 -6.574 -1.180 1.00 79.75 92 LYS A CA 1
ATOM 719 C C . LYS A 1 92 ? -12.763 -5.547 -0.131 1.00 79.75 92 LYS A C 1
ATOM 721 O O . LYS A 1 92 ? -13.521 -5.892 0.763 1.00 79.75 92 LYS A O 1
ATOM 726 N N . LEU A 1 93 ? -12.279 -4.310 -0.227 1.00 73.56 93 LEU A N 1
ATOM 727 C CA . LEU A 1 93 ? -12.690 -3.219 0.654 1.00 73.56 93 LEU A CA 1
ATOM 728 C C . LEU A 1 93 ? -14.145 -2.814 0.428 1.00 73.56 93 LEU A C 1
ATOM 730 O O . LEU A 1 93 ? -14.805 -2.491 1.400 1.00 73.56 93 LEU A O 1
ATOM 734 N N . GLU A 1 94 ? -14.668 -2.858 -0.795 1.00 74.12 94 GLU A N 1
ATOM 735 C CA . GLU A 1 94 ? -16.091 -2.626 -1.076 1.00 74.12 94 GLU A CA 1
ATOM 736 C C . GLU A 1 94 ? -16.963 -3.773 -0.551 1.00 74.12 94 GLU A C 1
ATOM 738 O O . GLU A 1 94 ? -17.967 -3.529 0.114 1.00 74.12 94 GLU A O 1
ATOM 743 N N . GLU A 1 95 ? -16.558 -5.026 -0.771 1.00 74.62 95 GLU A N 1
ATOM 744 C CA . GLU A 1 95 ? -17.225 -6.211 -0.219 1.00 74.62 95 GLU A CA 1
ATOM 745 C C . GLU A 1 95 ? -17.233 -6.165 1.319 1.00 74.62 95 GLU A C 1
ATOM 747 O O . GLU A 1 95 ? -18.282 -6.330 1.940 1.00 74.62 95 GLU A O 1
ATOM 752 N N . MET A 1 96 ? -16.097 -5.848 1.949 1.00 65.75 96 MET A N 1
ATOM 753 C CA . MET A 1 96 ? -15.995 -5.656 3.402 1.00 65.75 96 MET A CA 1
ATOM 754 C C . MET A 1 96 ? -16.710 -4.387 3.886 1.00 65.75 96 MET A C 1
ATOM 756 O O . MET A 1 96 ? -17.297 -4.394 4.961 1.00 65.75 96 MET A O 1
ATOM 760 N N . GLY A 1 97 ? -16.696 -3.314 3.100 1.00 55.94 97 GLY A N 1
ATOM 761 C CA . GLY A 1 97 ? -17.330 -2.027 3.389 1.00 55.94 97 GLY A CA 1
ATOM 762 C C . GLY A 1 97 ? -18.857 -2.096 3.321 1.00 55.94 97 GLY A C 1
ATOM 763 O O . GLY A 1 97 ? -19.558 -1.441 4.087 1.00 55.94 97 GLY A O 1
ATOM 764 N N . SER A 1 98 ? -19.393 -2.973 2.471 1.00 50.94 98 SER A N 1
ATOM 765 C CA . SER A 1 98 ? -20.811 -3.344 2.487 1.00 50.94 98 SER A CA 1
ATOM 766 C C . SER A 1 98 ? -21.186 -4.209 3.702 1.00 50.94 98 SER A C 1
ATOM 768 O O . SER A 1 98 ? -22.356 -4.268 4.075 1.00 50.94 98 SER A O 1
ATOM 770 N N . ALA A 1 99 ? -20.194 -4.828 4.358 1.00 51.09 99 ALA A N 1
ATOM 771 C CA . ALA A 1 99 ? -20.335 -5.566 5.613 1.00 51.09 99 ALA A CA 1
ATOM 772 C C . ALA A 1 99 ? -20.001 -4.735 6.871 1.00 51.09 99 ALA A C 1
ATOM 774 O O . ALA A 1 99 ? -20.293 -5.189 7.980 1.00 51.09 99 ALA A O 1
ATOM 775 N N . THR A 1 100 ? -19.464 -3.512 6.746 1.00 56.50 100 THR A N 1
ATOM 776 C CA . THR A 1 100 ? -19.499 -2.517 7.831 1.00 56.50 100 THR A CA 1
ATOM 777 C C . THR A 1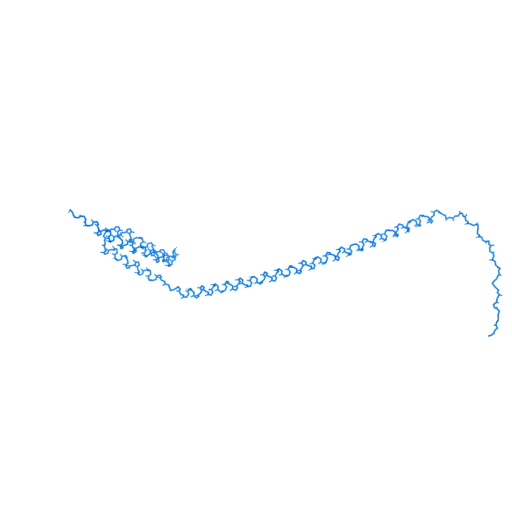 100 ? -20.925 -2.004 7.971 1.00 56.50 100 THR A C 1
ATOM 779 O O . THR A 1 100 ? -21.277 -0.921 7.510 1.00 56.50 100 THR A O 1
ATOM 782 N N . VAL A 1 101 ? -21.770 -2.824 8.600 1.00 65.19 101 VAL A N 1
ATOM 783 C CA . VAL A 1 101 ? -23.002 -2.358 9.235 1.00 65.19 101 VAL A CA 1
ATOM 784 C C . VAL A 1 101 ? -22.613 -1.141 10.061 1.00 65.19 101 VAL A C 1
ATOM 786 O O . VAL A 1 101 ? -21.714 -1.239 10.893 1.00 65.19 101 VAL A O 1
ATOM 789 N N . ASP A 1 102 ? -23.234 0.007 9.799 1.00 76.44 102 ASP A N 1
ATOM 790 C CA . ASP A 1 102 ? -23.002 1.195 10.608 1.00 76.44 102 ASP A CA 1
ATOM 791 C C . ASP A 1 102 ? -23.417 0.876 12.049 1.00 76.44 102 ASP A C 1
ATOM 793 O O . ASP A 1 102 ? -24.603 0.816 12.374 1.00 76.44 102 ASP A O 1
ATOM 797 N N . ILE A 1 103 ? -22.431 0.605 12.905 1.00 83.75 103 ILE A N 1
ATOM 798 C CA . ILE A 1 103 ? -22.666 0.250 14.306 1.00 83.75 103 ILE A CA 1
ATOM 799 C C . ILE A 1 103 ? -22.779 1.496 15.185 1.00 83.75 103 ILE A C 1
ATOM 801 O O . ILE A 1 103 ? -23.063 1.365 16.374 1.00 83.75 103 ILE A O 1
ATOM 805 N N . LYS A 1 104 ? -22.601 2.708 14.631 1.00 89.25 104 LYS A N 1
ATOM 806 C CA . LYS A 1 104 ? -22.793 3.971 15.364 1.00 89.25 104 LYS A CA 1
ATOM 807 C C . LYS A 1 104 ? -24.114 4.028 16.133 1.00 89.25 104 LYS A C 1
ATOM 809 O O . LYS A 1 104 ? -24.040 4.325 17.323 1.00 89.25 104 LYS A O 1
ATOM 814 N N . PRO A 1 105 ? -25.291 3.749 15.533 1.00 90.88 105 PRO A N 1
ATOM 815 C CA . PRO A 1 105 ? -26.552 3.763 16.273 1.00 90.88 105 PRO A CA 1
ATOM 816 C C . PRO A 1 105 ? -26.538 2.793 17.460 1.00 90.88 105 PRO A C 1
ATOM 818 O O . PRO A 1 105 ? -26.888 3.187 18.564 1.00 90.88 105 PRO A O 1
ATOM 821 N N . ILE A 1 106 ? -26.023 1.575 17.273 1.00 90.69 106 ILE A N 1
ATOM 822 C CA . ILE A 1 106 ? -25.950 0.556 18.333 1.00 90.69 106 ILE A CA 1
ATOM 823 C C . ILE A 1 106 ? -25.029 1.010 19.476 1.00 90.69 106 ILE A C 1
ATOM 825 O O . ILE A 1 106 ? -25.363 0.847 20.648 1.00 90.69 106 ILE A O 1
ATOM 829 N N . VAL A 1 107 ? -23.872 1.594 19.152 1.00 92.75 107 VAL A N 1
ATOM 830 C CA . VAL A 1 107 ? -22.922 2.108 20.152 1.00 92.75 107 VAL A CA 1
ATOM 831 C C . VAL A 1 107 ? -23.516 3.297 20.910 1.00 92.75 107 VAL A C 1
ATOM 833 O O . VAL A 1 107 ? -23.376 3.375 22.128 1.00 92.75 107 VAL A O 1
ATOM 836 N N . ILE A 1 108 ? -24.212 4.201 20.215 1.00 94.56 108 ILE A N 1
ATOM 837 C CA . ILE A 1 108 ? -24.906 5.337 20.834 1.00 94.56 108 ILE A CA 1
ATOM 838 C C . ILE A 1 108 ? -25.993 4.850 21.799 1.00 94.56 108 ILE A C 1
ATOM 840 O O . ILE A 1 108 ? -26.039 5.321 22.935 1.00 94.56 108 ILE A O 1
ATOM 844 N N . ASP A 1 109 ? -26.807 3.879 21.384 1.00 94.94 109 ASP A N 1
ATOM 845 C CA . ASP A 1 109 ? -27.856 3.301 22.225 1.00 94.94 109 ASP A CA 1
ATOM 846 C C . ASP A 1 109 ? -27.267 2.614 23.469 1.00 94.94 109 ASP A C 1
ATOM 848 O O . ASP A 1 109 ? -27.798 2.759 24.573 1.00 94.94 109 ASP A O 1
ATOM 852 N N . ALA A 1 110 ? -26.139 1.909 23.321 1.00 94.12 110 ALA A N 1
ATOM 853 C CA . ALA A 1 110 ? -25.438 1.269 24.433 1.00 94.12 110 ALA A CA 1
ATOM 854 C C . ALA A 1 110 ? -24.862 2.287 25.434 1.00 94.12 110 ALA A C 1
ATOM 856 O O . ALA A 1 110 ? -24.979 2.092 26.644 1.00 94.12 110 ALA A O 1
ATOM 857 N N . LEU A 1 111 ? -24.277 3.389 24.954 1.00 95.81 111 LEU A N 1
ATOM 858 C CA . LEU A 1 111 ? -23.794 4.477 25.811 1.00 95.81 111 LEU A CA 1
ATOM 859 C C . LEU A 1 111 ? -24.946 5.140 26.580 1.00 95.81 111 LEU A C 1
ATOM 861 O O . LEU A 1 111 ? -24.819 5.378 27.781 1.00 95.81 111 LEU A O 1
ATOM 865 N N . ASP A 1 112 ? -26.085 5.371 25.923 1.00 96.25 112 ASP A N 1
ATOM 866 C CA . ASP A 1 112 ? -27.273 5.962 26.553 1.00 96.25 112 ASP A CA 1
ATOM 867 C C . ASP A 1 112 ? -27.914 5.024 27.587 1.00 96.25 112 ASP A C 1
ATOM 869 O O . ASP A 1 112 ? -28.422 5.475 28.619 1.00 96.25 112 ASP A O 1
ATOM 873 N N . ALA A 1 113 ? -27.880 3.712 27.341 1.00 95.38 113 ALA A N 1
ATOM 874 C CA . ALA A 1 113 ? -28.301 2.710 28.314 1.00 95.38 113 ALA A CA 1
ATOM 875 C C . ALA A 1 113 ? -27.366 2.680 29.534 1.00 95.38 113 ALA A C 1
ATOM 877 O O . ALA A 1 113 ? -27.845 2.695 30.670 1.00 95.38 113 ALA A O 1
ATOM 878 N N . LEU A 1 114 ? -26.046 2.703 29.316 1.00 94.00 114 LEU A N 1
ATOM 879 C CA . LEU A 1 114 ? -25.062 2.729 30.397 1.00 94.00 114 LEU A CA 1
ATOM 880 C C . LEU A 1 114 ? -25.175 4.000 31.242 1.00 94.00 114 LEU A C 1
ATOM 882 O O . LEU A 1 114 ? -25.105 3.929 32.464 1.00 94.00 114 LEU A O 1
ATOM 886 N N . GLU A 1 115 ? -25.391 5.160 30.620 1.00 95.19 115 GLU A N 1
ATOM 887 C CA . GLU A 1 115 ? -25.572 6.420 31.342 1.00 95.19 115 GLU A CA 1
ATOM 888 C C . GLU A 1 115 ? -26.760 6.351 32.315 1.00 95.19 115 GLU A C 1
ATOM 890 O O . GLU A 1 115 ? -26.650 6.775 33.470 1.00 95.19 115 GLU A O 1
ATOM 895 N N . LYS A 1 116 ? -27.888 5.780 31.869 1.00 94.19 116 LYS A N 1
ATOM 896 C CA . LYS A 1 116 ? -29.069 5.566 32.719 1.00 94.19 116 LYS A CA 1
ATOM 897 C C . LYS A 1 116 ? -28.753 4.640 33.889 1.00 94.19 116 LYS A C 1
ATOM 899 O O . LYS A 1 116 ? -29.123 4.960 35.016 1.00 94.19 116 LYS A O 1
ATOM 904 N N . GLU A 1 117 ? -28.038 3.547 33.636 1.00 91.19 117 GLU A N 1
ATOM 905 C CA . GLU A 1 117 ? -27.647 2.592 34.675 1.00 91.19 117 GLU A CA 1
ATOM 906 C C . GLU A 1 117 ? -26.702 3.226 35.705 1.00 91.19 117 GLU A C 1
ATOM 908 O O . GLU A 1 117 ? -26.892 3.070 36.907 1.00 91.19 117 GLU A O 1
ATOM 913 N N . ILE A 1 118 ? -25.723 4.022 35.264 1.00 90.56 118 ILE A N 1
ATOM 914 C CA . ILE A 1 118 ? -24.802 4.733 36.163 1.00 90.56 118 ILE A CA 1
ATOM 915 C C . ILE A 1 118 ? -25.552 5.739 37.043 1.00 90.56 118 ILE A C 1
ATOM 917 O O . ILE A 1 118 ? -25.237 5.863 38.225 1.00 90.56 118 ILE A O 1
ATOM 921 N N . LYS A 1 119 ? -26.547 6.445 36.491 1.00 90.81 119 LYS A N 1
ATOM 922 C CA . LYS A 1 119 ? -27.369 7.409 37.240 1.00 90.81 119 LYS A CA 1
ATOM 923 C C . LYS A 1 119 ? -28.327 6.739 38.228 1.00 90.81 119 LYS A C 1
ATOM 925 O O . LYS A 1 119 ? -28.592 7.315 39.279 1.00 90.81 119 LYS A O 1
ATOM 930 N N . ALA A 1 120 ? -28.857 5.564 37.890 1.00 88.75 120 ALA A N 1
ATOM 931 C CA . ALA A 1 120 ? -29.764 4.801 38.750 1.00 88.75 120 ALA A CA 1
ATOM 932 C C . ALA A 1 120 ? -29.033 3.925 39.783 1.00 88.75 120 ALA A C 1
ATOM 934 O O . ALA A 1 120 ? -29.622 3.543 40.794 1.00 88.75 120 ALA A O 1
ATOM 935 N N . GLY A 1 121 ? -27.770 3.592 39.517 1.00 83.56 121 GLY A N 1
ATOM 936 C CA . GLY A 1 121 ? -26.952 2.703 40.326 1.00 83.56 121 GLY A CA 1
ATOM 937 C C . GLY A 1 121 ? -26.229 3.397 41.481 1.00 83.56 121 GLY A C 1
ATOM 938 O O . GLY A 1 121 ? -26.752 4.263 42.181 1.00 83.56 121 GLY A O 1
ATOM 939 N N . ILE A 1 122 ? -24.994 2.964 41.726 1.00 81.12 122 ILE A N 1
ATOM 940 C CA . ILE A 1 122 ? -24.172 3.433 42.848 1.00 81.12 122 ILE A CA 1
ATOM 941 C C . ILE A 1 122 ? -23.802 4.928 42.722 1.00 81.12 122 ILE A C 1
ATOM 943 O O . ILE A 1 122 ? -23.274 5.338 41.685 1.00 81.12 122 ILE A O 1
ATOM 947 N N . PRO A 1 123 ? -23.967 5.751 43.781 1.00 83.75 123 PRO A N 1
ATOM 948 C CA . PRO A 1 123 ? -23.643 7.178 43.748 1.00 83.75 123 PRO A CA 1
ATOM 949 C C . PRO A 1 123 ? -22.133 7.415 43.931 1.00 83.75 123 PRO A C 1
ATOM 951 O O . PRO A 1 123 ? -21.691 8.052 44.884 1.00 83.75 123 PRO A O 1
ATOM 954 N N . PHE A 1 124 ? -21.320 6.874 43.025 1.00 83.44 124 PHE A N 1
ATOM 955 C CA . PHE A 1 124 ? -19.864 6.995 43.046 1.00 83.44 124 PHE A CA 1
ATOM 956 C C . PHE A 1 124 ? -19.359 7.625 41.750 1.00 83.44 124 PHE A C 1
ATOM 958 O O . PHE A 1 124 ? -19.520 7.046 40.673 1.00 83.44 124 PHE A O 1
ATOM 965 N N . LYS A 1 125 ? -18.745 8.814 41.865 1.00 88.31 125 LYS A N 1
ATOM 966 C CA . LYS A 1 125 ? -18.150 9.574 40.747 1.00 88.31 125 LYS A CA 1
ATOM 967 C C . LYS A 1 125 ? -19.057 9.659 39.506 1.00 88.31 125 LYS A C 1
ATOM 969 O O . LYS A 1 125 ? -18.587 9.603 38.375 1.00 88.31 125 LYS A O 1
ATOM 974 N N . VAL A 1 126 ? -20.369 9.770 39.723 1.00 89.81 126 VAL A N 1
ATOM 975 C CA . VAL A 1 126 ? -21.389 9.684 38.664 1.00 89.81 126 VAL A CA 1
ATOM 976 C C . VAL A 1 126 ? -21.130 10.714 37.566 1.00 89.81 126 VAL A C 1
ATOM 978 O O . VAL A 1 126 ? -21.123 10.363 36.394 1.00 89.81 126 VAL A O 1
ATOM 981 N N . GLU A 1 127 ? -20.848 11.961 37.937 1.00 91.81 127 GLU A N 1
ATOM 982 C CA . GLU A 1 127 ? -20.621 13.055 36.987 1.00 91.81 127 GLU A CA 1
ATOM 983 C C . GLU A 1 127 ? -19.372 12.845 36.115 1.00 91.81 127 GLU A C 1
ATOM 985 O O . GLU A 1 127 ? -19.448 12.972 34.896 1.00 91.81 127 GLU A O 1
ATOM 990 N N . GLU A 1 128 ? -18.250 12.435 36.716 1.00 91.38 128 GLU A N 1
ATOM 991 C CA . GLU A 1 128 ? -17.004 12.121 35.997 1.00 91.38 128 GLU A CA 1
ATOM 992 C C . GLU A 1 128 ? -17.223 10.984 34.988 1.00 91.38 128 GLU A C 1
ATOM 994 O O . GLU A 1 128 ? -16.811 11.069 33.831 1.00 91.38 128 GLU A O 1
ATOM 999 N N . ARG A 1 129 ? -17.940 9.936 35.407 1.00 92.69 129 ARG A N 1
ATOM 1000 C CA . ARG A 1 129 ? -18.222 8.766 34.569 1.00 92.69 129 ARG A CA 1
ATOM 1001 C C . ARG A 1 129 ? -19.170 9.095 33.421 1.00 92.69 129 ARG A C 1
ATOM 1003 O O . ARG A 1 129 ? -18.911 8.685 32.297 1.00 92.69 129 ARG A O 1
ATOM 1010 N N . VAL A 1 130 ? -20.239 9.847 33.683 1.00 94.44 130 VAL A N 1
ATOM 1011 C CA . VAL A 1 130 ? -21.183 10.293 32.645 1.00 94.44 130 VAL A CA 1
ATOM 1012 C C . VAL A 1 130 ? -20.483 11.205 31.633 1.00 94.44 130 VAL A C 1
ATOM 1014 O O . VAL A 1 130 ? -20.665 11.024 30.433 1.00 94.44 130 VAL A O 1
ATOM 1017 N N . SER A 1 131 ? -19.626 12.117 32.098 1.00 95.56 131 SER A N 1
ATOM 1018 C CA . SER A 1 131 ? -18.835 12.992 31.226 1.00 95.56 131 SER A CA 1
ATOM 1019 C C . SER A 1 131 ? -17.919 12.199 30.284 1.00 95.56 131 SER A C 1
ATOM 1021 O O . SER A 1 131 ? -17.867 12.479 29.087 1.00 95.56 131 SER A O 1
ATOM 1023 N N . ALA A 1 132 ? -17.272 11.137 30.779 1.00 94.06 132 ALA A N 1
ATOM 1024 C CA . ALA A 1 132 ? -16.464 10.252 29.939 1.00 94.06 132 ALA A CA 1
ATOM 1025 C C . ALA A 1 132 ? -17.293 9.551 28.842 1.00 94.06 132 ALA A C 1
ATOM 1027 O O . ALA A 1 132 ? -16.836 9.438 27.704 1.00 94.06 132 ALA A O 1
ATOM 1028 N N . LEU A 1 133 ? -18.529 9.128 29.145 1.00 96.25 133 LEU A N 1
ATOM 1029 C CA . LEU A 1 133 ? -19.434 8.559 28.135 1.00 96.25 133 LEU A CA 1
ATOM 1030 C C . LEU A 1 133 ? -19.840 9.596 27.082 1.00 96.25 133 LEU A C 1
ATOM 1032 O O . LEU A 1 133 ? -19.890 9.275 25.893 1.00 96.25 133 LEU A O 1
ATOM 1036 N N . HIS A 1 134 ? -20.105 10.839 27.497 1.00 96.75 134 HIS A N 1
ATOM 1037 C CA . HIS A 1 134 ? -20.410 11.939 26.576 1.00 96.75 134 HIS A CA 1
ATOM 1038 C C . HIS A 1 134 ? -19.235 12.249 25.661 1.00 96.75 134 HIS A C 1
ATOM 1040 O O . HIS A 1 134 ? -19.440 12.387 24.460 1.00 96.75 134 HIS A O 1
ATOM 1046 N N . GLN A 1 135 ? -18.009 12.238 26.182 1.00 96.56 135 GLN A N 1
ATOM 1047 C CA . GLN A 1 135 ? -16.815 12.419 25.364 1.00 96.56 135 GLN A CA 1
ATOM 1048 C C . GLN A 1 135 ? -16.694 11.333 24.283 1.00 96.56 135 GLN A C 1
ATOM 1050 O O . GLN A 1 135 ? -16.502 11.659 23.115 1.00 96.56 135 GLN A O 1
ATOM 1055 N N . ILE A 1 136 ? -16.894 10.054 24.632 1.00 95.62 136 ILE A N 1
ATOM 1056 C CA . ILE A 1 136 ? -16.891 8.952 23.650 1.00 95.62 136 ILE A CA 1
ATOM 1057 C C . ILE A 1 136 ? -17.987 9.166 22.593 1.00 95.62 136 ILE A C 1
ATOM 1059 O O . ILE A 1 136 ? -17.755 8.961 21.399 1.00 95.62 136 ILE A O 1
ATOM 1063 N N . LYS A 1 137 ? -19.182 9.590 23.022 1.00 95.56 137 LYS A N 1
ATOM 1064 C CA . LYS A 1 137 ? -20.325 9.849 22.138 1.00 95.56 137 LYS A CA 1
ATOM 1065 C C . LYS A 1 137 ? -20.048 10.994 21.164 1.00 95.56 137 LYS A C 1
ATOM 1067 O O . LYS A 1 137 ? -20.361 10.871 19.979 1.00 95.56 137 LYS A O 1
ATOM 1072 N N . ASP A 1 138 ? -19.462 12.083 21.644 1.00 96.19 138 ASP A N 1
ATOM 1073 C CA . ASP A 1 138 ? -19.141 13.257 20.836 1.00 96.19 138 ASP A CA 1
ATOM 1074 C C . ASP A 1 138 ? -17.981 12.975 19.881 1.00 96.19 138 ASP A C 1
ATOM 1076 O O . ASP A 1 138 ? -18.071 13.307 18.699 1.00 96.19 138 ASP A O 1
ATOM 1080 N N . ASP A 1 139 ? -16.944 12.271 20.336 1.00 94.94 139 ASP A N 1
ATOM 1081 C CA . ASP A 1 139 ? -15.836 11.848 19.481 1.00 94.94 139 ASP A CA 1
ATOM 1082 C C . ASP A 1 139 ? -16.305 10.910 18.358 1.00 94.94 139 ASP A C 1
ATOM 1084 O O . ASP A 1 139 ? -15.843 11.026 17.219 1.00 94.94 139 ASP A O 1
ATOM 1088 N N . LEU A 1 140 ? -17.266 10.018 18.634 1.00 93.31 140 LEU A N 1
ATOM 1089 C CA . LEU A 1 140 ? -17.866 9.147 17.619 1.00 93.31 140 LEU A CA 1
ATOM 1090 C C . LEU A 1 140 ? -18.737 9.927 16.620 1.00 93.31 140 LEU A C 1
ATOM 1092 O O . LEU A 1 140 ? -18.694 9.654 15.417 1.00 93.31 140 LEU A O 1
ATOM 1096 N N . LYS A 1 141 ? -19.530 10.895 17.097 1.00 92.00 141 LYS A N 1
ATOM 1097 C CA . LYS A 1 141 ? -20.386 11.741 16.245 1.00 92.00 141 LYS A CA 1
ATOM 1098 C C . LYS A 1 141 ? -19.570 12.655 15.336 1.00 92.00 141 LYS A C 1
ATOM 1100 O O . LYS A 1 141 ? -19.899 12.782 14.160 1.00 92.00 141 LYS A O 1
ATOM 1105 N N . ASN A 1 142 ? -18.508 13.250 15.872 1.00 92.38 142 ASN A N 1
ATOM 1106 C CA . ASN A 1 142 ? -17.632 14.172 15.151 1.00 92.38 142 ASN A CA 1
ATOM 1107 C C . ASN A 1 142 ? -16.638 13.447 14.228 1.00 92.38 142 ASN A C 1
ATOM 1109 O O . ASN A 1 142 ? -15.978 14.088 13.416 1.00 92.38 142 ASN A O 1
ATOM 1113 N N . GLY A 1 143 ? -16.540 12.115 14.326 1.00 88.81 143 GLY A N 1
ATOM 1114 C CA . GLY A 1 143 ? -15.604 11.314 13.536 1.00 88.81 143 GLY A CA 1
ATOM 1115 C C . GLY A 1 143 ? -14.155 11.409 14.019 1.00 88.81 143 GLY A C 1
ATOM 1116 O O . GLY A 1 143 ? -13.245 11.060 13.271 1.00 88.81 143 GLY A O 1
ATOM 1117 N N . ASN A 1 144 ? -13.934 11.855 15.259 1.00 91.19 144 ASN A N 1
ATOM 1118 C CA . ASN A 1 144 ? -12.614 11.902 15.891 1.00 91.19 144 ASN A CA 1
ATOM 1119 C C . ASN A 1 144 ? -12.077 10.491 16.187 1.00 91.19 144 ASN A C 1
ATOM 1121 O O . ASN A 1 144 ? -10.866 10.280 16.226 1.00 91.19 144 ASN A O 1
ATOM 1125 N N . ILE A 1 145 ? -12.977 9.521 16.395 1.00 90.50 145 ILE A N 1
ATOM 1126 C CA . ILE A 1 145 ? -12.656 8.104 16.601 1.00 90.50 145 ILE A CA 1
ATOM 1127 C C . ILE A 1 145 ? -13.453 7.213 15.642 1.00 90.50 145 ILE A C 1
ATOM 1129 O O . ILE A 1 145 ? -14.558 7.556 15.219 1.00 90.50 145 ILE A O 1
ATOM 1133 N N . SER A 1 146 ? -12.897 6.043 15.313 1.00 90.94 146 SER A N 1
ATOM 1134 C CA . SER A 1 146 ? -13.587 5.042 14.491 1.00 90.94 146 SER A CA 1
ATOM 1135 C C . SER A 1 146 ? -14.706 4.333 15.268 1.00 90.94 146 SER A C 1
ATOM 1137 O O . SER A 1 146 ? -14.728 4.338 16.505 1.00 90.94 146 SER A O 1
ATOM 1139 N N . GLN A 1 147 ? -15.630 3.688 14.550 1.00 90.12 147 GLN A N 1
ATOM 1140 C CA . GLN A 1 147 ? -16.762 2.973 15.152 1.00 90.12 147 GLN A CA 1
ATOM 1141 C C . GLN A 1 147 ? -16.297 1.803 16.037 1.00 90.12 147 GLN A C 1
ATOM 1143 O O . GLN A 1 147 ? -16.841 1.567 17.116 1.00 90.12 147 GLN A O 1
ATOM 1148 N N . GLU A 1 148 ? -15.230 1.118 15.629 1.00 88.44 148 GLU A N 1
ATOM 1149 C CA . GLU A 1 148 ? -14.615 0.005 16.356 1.00 88.44 148 GLU A CA 1
ATOM 1150 C C . GLU A 1 148 ? -13.943 0.495 17.640 1.00 88.44 148 GLU A C 1
ATOM 1152 O O . GLU A 1 148 ? -14.044 -0.138 18.694 1.00 88.44 148 GLU A O 1
ATOM 1157 N N . LYS A 1 149 ? -13.276 1.657 17.575 1.00 91.19 149 LYS A N 1
ATOM 1158 C CA . LYS A 1 149 ? -12.650 2.266 18.748 1.00 91.19 149 LYS A CA 1
ATOM 1159 C C . LYS A 1 149 ? -13.700 2.694 19.770 1.00 91.19 149 LYS A C 1
ATOM 1161 O O . LYS A 1 149 ? -13.509 2.446 20.960 1.00 91.19 149 LYS A O 1
ATOM 1166 N N . ALA A 1 150 ? -14.804 3.286 19.319 1.00 93.31 150 ALA A N 1
ATOM 1167 C CA . ALA A 1 150 ? -15.906 3.665 20.195 1.00 93.31 150 ALA A CA 1
ATOM 1168 C C . ALA A 1 150 ? -16.564 2.446 20.861 1.00 93.31 150 ALA A C 1
ATOM 1170 O O . ALA A 1 150 ? -16.826 2.482 22.063 1.00 93.31 150 ALA A O 1
ATOM 1171 N N . LEU A 1 151 ? -16.753 1.342 20.127 1.00 92.62 151 LEU A N 1
ATOM 1172 C CA . LEU A 1 151 ? -17.250 0.082 20.687 1.00 92.62 151 LEU A CA 1
ATOM 1173 C C . LEU A 1 151 ? -16.333 -0.445 21.802 1.00 92.62 151 LEU A C 1
ATOM 1175 O O . LEU A 1 151 ? -16.809 -0.784 22.885 1.00 92.62 151 LEU A O 1
ATOM 1179 N N . ALA A 1 152 ? -15.017 -0.466 21.570 1.00 93.44 152 ALA A N 1
ATOM 1180 C CA . ALA A 1 152 ? -14.049 -0.926 22.564 1.00 93.44 152 ALA A CA 1
ATOM 1181 C C . ALA A 1 152 ? -14.059 -0.065 23.842 1.00 93.44 152 ALA A C 1
ATOM 1183 O O . ALA A 1 152 ? -14.025 -0.599 24.950 1.00 93.44 152 ALA A O 1
ATOM 1184 N N . LEU A 1 153 ? -14.140 1.264 23.700 1.00 95.69 153 LEU A N 1
ATOM 1185 C CA . LEU A 1 153 ? -14.230 2.189 24.838 1.00 95.69 153 LEU A CA 1
ATOM 1186 C C . LEU A 1 153 ? -15.554 2.037 25.603 1.00 95.69 153 LEU A C 1
ATOM 1188 O O . LEU A 1 153 ? -15.572 2.072 26.835 1.00 95.69 153 LEU A O 1
ATOM 1192 N N . THR A 1 154 ? -16.653 1.813 24.882 1.00 95.25 154 THR A N 1
ATOM 1193 C CA . THR A 1 154 ? -17.973 1.556 25.475 1.00 95.25 154 THR A CA 1
ATOM 1194 C C . THR A 1 154 ? -17.956 0.269 26.300 1.00 95.25 154 THR A C 1
ATOM 1196 O O . THR A 1 154 ? -18.420 0.265 27.438 1.00 95.25 154 THR A O 1
ATOM 1199 N N . TRP A 1 155 ? -17.354 -0.806 25.779 1.00 95.69 155 TRP A N 1
ATOM 1200 C CA . TRP A 1 155 ? -17.203 -2.067 26.512 1.00 95.69 155 TRP A CA 1
ATOM 1201 C C . TRP A 1 155 ? -16.354 -1.912 27.778 1.00 95.69 155 TRP A C 1
ATOM 1203 O O . TRP A 1 155 ? -16.753 -2.376 28.843 1.00 95.69 155 TRP A O 1
ATOM 1213 N N . ALA A 1 156 ? -15.221 -1.210 27.690 1.00 95.38 156 ALA A N 1
ATOM 1214 C CA . ALA A 1 156 ? -14.384 -0.926 28.857 1.00 95.38 156 ALA A CA 1
ATOM 1215 C C . ALA A 1 156 ? -15.159 -0.158 29.946 1.00 95.38 156 ALA A C 1
ATOM 1217 O O . ALA A 1 156 ? -15.057 -0.479 31.127 1.00 95.38 156 ALA A O 1
ATOM 1218 N N . SER A 1 157 ? -16.003 0.797 29.544 1.00 93.88 157 SER A N 1
ATOM 1219 C CA . SER A 1 157 ? -16.847 1.564 30.471 1.00 93.88 157 SER A CA 1
ATOM 1220 C C . SER A 1 157 ? -17.907 0.698 31.165 1.00 93.88 157 SER A C 1
ATOM 1222 O O . SER A 1 157 ? -18.213 0.910 32.342 1.00 93.88 157 SER A O 1
ATOM 1224 N N . TYR A 1 158 ? -18.459 -0.290 30.454 1.00 94.25 158 TYR A N 1
ATOM 1225 C CA . TYR A 1 158 ? -19.362 -1.296 31.020 1.00 94.25 158 TYR A CA 1
ATOM 1226 C C . TYR A 1 158 ? -18.649 -2.201 32.028 1.00 94.25 158 TYR A C 1
ATOM 1228 O O . TYR A 1 158 ? -19.167 -2.423 33.122 1.00 94.25 158 TYR A O 1
ATOM 1236 N N . ASP A 1 159 ? -17.463 -2.701 31.682 1.00 92.62 159 ASP A N 1
ATOM 1237 C CA . ASP A 1 159 ? -16.674 -3.564 32.565 1.00 92.62 159 ASP A CA 1
ATOM 1238 C C . ASP A 1 159 ? -16.296 -2.834 33.861 1.00 92.62 159 ASP A C 1
ATOM 1240 O O . ASP A 1 159 ? -16.497 -3.349 34.962 1.00 92.62 159 ASP A O 1
ATOM 1244 N N . ASP A 1 160 ? -15.874 -1.573 33.748 1.00 90.12 160 ASP A N 1
ATOM 1245 C CA . ASP A 1 160 ? -15.606 -0.714 34.899 1.00 90.12 160 ASP A CA 1
ATOM 1246 C C . ASP A 1 160 ? -16.860 -0.493 35.760 1.00 90.12 160 ASP A C 1
ATOM 1248 O O . ASP A 1 160 ? -16.783 -0.523 36.991 1.00 90.12 160 ASP A O 1
ATOM 1252 N N . ALA A 1 161 ? -18.034 -0.309 35.146 1.00 87.75 161 ALA A N 1
ATOM 1253 C CA . ALA A 1 161 ? -19.291 -0.166 35.878 1.00 87.75 161 ALA A CA 1
ATOM 1254 C C . ALA A 1 161 ? -19.656 -1.424 36.677 1.00 87.75 161 ALA A C 1
ATOM 1256 O O . ALA A 1 161 ? -20.069 -1.324 37.839 1.00 87.75 161 ALA A O 1
ATOM 1257 N N . LEU A 1 162 ? -19.471 -2.600 36.079 1.00 87.81 162 LEU A N 1
ATOM 1258 C CA . LEU A 1 162 ? -19.703 -3.882 36.738 1.00 87.81 162 LEU A CA 1
ATOM 1259 C C . LEU A 1 162 ? -18.690 -4.120 37.863 1.00 87.81 162 LEU A C 1
ATOM 1261 O O . LEU A 1 162 ? -19.079 -4.508 38.969 1.00 87.81 162 LEU A O 1
ATOM 1265 N N . ARG A 1 163 ? -17.406 -3.831 37.619 1.00 86.75 163 ARG A N 1
ATOM 1266 C CA . ARG A 1 163 ? -16.336 -3.969 38.614 1.00 86.75 163 ARG A CA 1
ATOM 1267 C C . ARG A 1 163 ? -16.588 -3.087 39.835 1.00 86.75 163 ARG A C 1
ATOM 1269 O O . ARG A 1 163 ? -16.603 -3.598 40.951 1.00 86.75 163 ARG A O 1
ATOM 1276 N N . LEU A 1 164 ? -16.883 -1.801 39.630 1.00 84.31 164 LEU A N 1
ATOM 1277 C CA . LEU A 1 164 ? -17.188 -0.860 40.716 1.00 84.31 164 LEU A CA 1
ATOM 1278 C C . LEU A 1 164 ? -18.401 -1.303 41.544 1.00 84.31 164 LEU A C 1
ATOM 1280 O O . LEU A 1 164 ? -18.389 -1.203 42.770 1.00 84.31 164 LEU A O 1
ATOM 1284 N N . THR A 1 165 ? -19.438 -1.830 40.892 1.00 78.12 165 THR A N 1
ATOM 1285 C CA . THR A 1 165 ? -20.632 -2.336 41.586 1.00 78.12 165 THR A CA 1
ATOM 1286 C C . THR A 1 165 ? -20.295 -3.531 42.485 1.00 78.12 165 THR A C 1
ATOM 1288 O O . THR A 1 165 ? -20.788 -3.619 43.611 1.00 78.12 165 THR A O 1
ATOM 1291 N N . LYS A 1 166 ? -19.405 -4.423 42.032 1.00 77.56 166 LYS A N 1
ATOM 1292 C CA . LYS A 1 166 ? -18.927 -5.577 42.808 1.00 77.56 166 LYS A CA 1
ATOM 1293 C C . LYS A 1 166 ? -18.024 -5.169 43.978 1.00 77.56 166 LYS A C 1
ATOM 1295 O O . LYS A 1 166 ? -18.213 -5.659 45.089 1.00 77.56 166 LYS A O 1
ATOM 1300 N N . GLU A 1 167 ? -17.066 -4.277 43.744 1.00 69.81 167 GLU A N 1
ATOM 1301 C CA . GLU A 1 167 ? -16.073 -3.856 44.745 1.00 69.81 167 GLU A CA 1
ATOM 1302 C C . GLU A 1 167 ? -16.700 -3.023 45.874 1.00 69.81 167 GLU A C 1
ATOM 1304 O O . GLU A 1 167 ? -16.391 -3.229 47.047 1.00 69.81 167 GLU A O 1
ATOM 1309 N N . ILE A 1 168 ? -17.662 -2.145 45.569 1.00 62.47 168 ILE A N 1
ATOM 1310 C CA . ILE A 1 168 ? -18.388 -1.387 46.605 1.00 62.47 168 ILE A CA 1
ATOM 1311 C C . ILE A 1 168 ? -19.311 -2.301 47.429 1.00 62.47 168 ILE A C 1
ATOM 1313 O O . ILE A 1 168 ? -19.526 -2.061 48.619 1.00 62.47 168 ILE A O 1
ATOM 1317 N N . GLY A 1 169 ? -19.812 -3.389 46.832 1.00 56.62 169 GLY A N 1
ATOM 1318 C CA . GLY A 1 169 ? -20.521 -4.444 47.558 1.00 56.62 169 GLY A CA 1
ATOM 1319 C C . GLY A 1 169 ? -19.658 -5.118 48.633 1.00 56.62 169 GLY A C 1
ATOM 1320 O O . GLY A 1 169 ? -20.174 -5.438 49.701 1.00 56.62 169 GLY A O 1
ATOM 1321 N N . GLN A 1 170 ? -18.349 -5.264 48.394 1.00 52.50 170 GLN A N 1
ATOM 1322 C CA . GLN A 1 170 ? -17.396 -5.808 49.370 1.00 52.50 170 GLN A CA 1
ATOM 1323 C C . GLN A 1 170 ? -17.036 -4.794 50.467 1.00 52.50 170 GLN A C 1
ATOM 1325 O O . GLN A 1 170 ? -16.949 -5.176 51.629 1.00 52.50 170 GLN A O 1
ATOM 1330 N N . PHE A 1 171 ? -16.937 -3.497 50.150 1.00 50.22 171 PHE A N 1
ATOM 1331 C CA . PHE A 1 171 ? 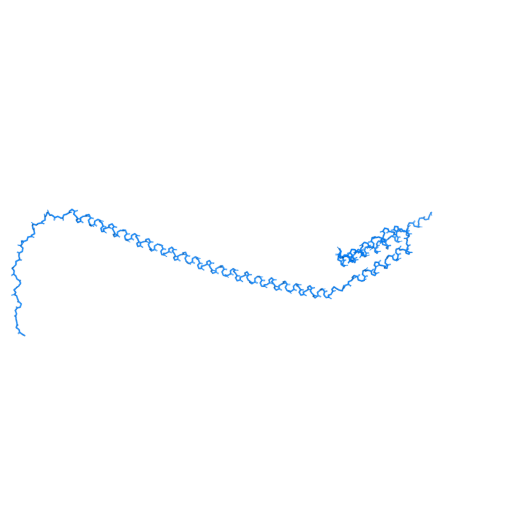-16.705 -2.447 51.159 1.00 50.22 171 PHE A CA 1
ATOM 1332 C C . PHE A 1 171 ? -17.847 -2.295 52.178 1.00 50.22 171 PHE A C 1
ATOM 1334 O O . PHE A 1 171 ? -17.616 -1.830 53.290 1.00 50.22 171 PHE A O 1
ATOM 1341 N N . LYS A 1 172 ? -19.079 -2.700 51.839 1.00 50.84 172 LYS A N 1
ATOM 1342 C CA . LYS A 1 172 ? -20.196 -2.754 52.801 1.00 50.84 172 LYS A CA 1
ATOM 1343 C C . LYS A 1 172 ? -20.167 -3.981 53.725 1.00 50.84 172 LYS A C 1
ATOM 1345 O O . LYS A 1 172 ? -20.970 -4.025 54.654 1.00 50.84 172 LYS A O 1
ATOM 1350 N N . GLN A 1 173 ? -19.304 -4.970 53.476 1.00 52.91 173 GLN A N 1
ATOM 1351 C CA . GLN A 1 173 ? -19.267 -6.236 54.222 1.00 52.91 173 GLN A CA 1
ATOM 1352 C C . GLN A 1 173 ? -18.235 -6.290 55.354 1.00 52.91 173 GLN A C 1
ATOM 1354 O O . GLN A 1 173 ? -18.095 -7.341 55.973 1.00 52.91 173 GLN A O 1
ATOM 1359 N N . GLU A 1 174 ? -17.572 -5.188 55.703 1.00 52.41 174 GLU A N 1
ATOM 1360 C CA . GLU A 1 174 ? -16.893 -5.125 57.001 1.00 52.41 174 GLU A CA 1
ATOM 1361 C C . GLU A 1 174 ? -17.909 -4.778 58.096 1.00 52.41 174 GLU A C 1
ATOM 1363 O O . GLU A 1 174 ? -18.098 -3.623 58.475 1.00 52.41 174 GLU A O 1
ATOM 1368 N N . ILE A 1 175 ? -18.610 -5.809 58.574 1.00 50.56 175 ILE A N 1
ATOM 1369 C CA . ILE A 1 175 ? -19.307 -5.788 59.861 1.00 50.56 175 ILE A CA 1
ATOM 1370 C C . ILE A 1 175 ? -18.512 -6.681 60.820 1.00 50.56 175 ILE A C 1
ATOM 1372 O O . ILE A 1 175 ? -18.387 -7.873 60.561 1.00 50.56 175 ILE A O 1
ATOM 1376 N N . THR A 1 176 ? -17.994 -6.023 61.866 1.00 45.66 176 THR A N 1
ATOM 1377 C CA . THR A 1 176 ? -17.511 -6.472 63.195 1.00 45.66 176 THR A CA 1
ATOM 1378 C C . THR A 1 176 ? -17.014 -7.906 63.366 1.00 45.66 176 THR A C 1
ATOM 1380 O O . THR A 1 176 ? -17.833 -8.847 63.309 1.00 45.66 176 THR A O 1
#

Radius of gyration: 55.32 Å; chains: 1; bounding box: 105×29×167 Å

Secondary structure (DSSP, 8-state):
-------------------SS-SSHHHHHHHHHHHHHHHHHHHHHHHHHHHHHHHHHHHHHHHHHHHHHHHHHHHHHHHHHHHHHHHHHHHHHHHHHHH----HHHHHHHHHHHHHHHHHS--SSHHHHHHHHHHHHHHHHHTSS-HHHHHHHHHHHHHHHHHHHHHHHHHTT---

pLDDT: mean 81.73, std 19.05, range [35.75, 98.06]

Foldseek 3Di:
DDDDDDDPDDDDDPDPDPPDPDPPPVVVVVVVVVVVVVVVVVVVVVVVVVVVVVVVVVVVVVVVVVVVVVVVVVVVVVVVVVVVVVVVVVVVCVVVVVVPPPCLVVLLVLLVVVLVCLVVDDPDCSVVLNVQSVVLNVCPVVVVDDPVVSVVSSVVSVVVVVVVRVVVVVVVPPDD

Sequence (176 aa):
MGKITKLISISLVIVISSSSVYAADDSEMIQSIMKLRADVESLYSQIDENKDNYKSQMKSYALQISDNETQINRQETSVKLTQQNIAKAERKLEEMGSATVDIKPIVIDALDALEKEIKAGIPFKVEERVSALHQIKDDLKNGNISQEKALALTWASYDDALRLTKEIGQFKQEIT